Protein AF-A0A832WYH4-F1 (afdb_monomer_lite)

Foldseek 3Di:
DDPLVVLVVQLVVLVVQLVVLVVVCVVQNQQRDDPRDGSVVSNVVSVVSNVVSVVVCCVVVNDPDDDPVVVVVVVVVVVVVVVVVVVVVVVVVVVVVVPPPPDDPDD

Sequence (107 aa):
MTTIEHLLVCLMEECAEVTKDASKALRFGLDNKYQGTFPAERLAEELDDLIGVREMLTDRGVIRGPSLEAIAAKKQKVIKYMAHDHAQIEDLDDERTNRNDDEPRRF

Structure (mmCIF, N/CA/C/O backbone):
data_AF-A0A832WYH4-F1
#
_entry.id   AF-A0A832WYH4-F1
#
loop_
_atom_site.group_PDB
_atom_site.id
_atom_site.type_symbol
_atom_site.label_atom_id
_atom_site.label_alt_id
_atom_site.label_comp_id
_atom_site.label_asym_id
_atom_site.label_entity_id
_atom_site.label_seq_id
_atom_site.pdbx_PDB_ins_code
_atom_site.Cartn_x
_atom_site.Cartn_y
_atom_site.Cartn_z
_atom_site.occupancy
_atom_site.B_iso_or_equiv
_atom_site.auth_seq_id
_atom_site.auth_comp_id
_atom_site.auth_asym_id
_atom_site.auth_atom_id
_atom_site.pdbx_PDB_model_num
ATOM 1 N N . MET A 1 1 ? -7.534 17.124 17.289 1.00 81.69 1 MET A N 1
ATOM 2 C CA . MET A 1 1 ? -7.237 15.949 16.458 1.00 81.69 1 MET A CA 1
ATOM 3 C C . MET A 1 1 ? -7.247 14.723 17.352 1.00 81.69 1 MET A C 1
ATOM 5 O O . MET A 1 1 ? -6.489 14.685 18.316 1.00 81.69 1 MET A O 1
ATOM 9 N N . THR A 1 2 ? -8.157 13.787 17.111 1.00 97.44 2 THR A N 1
ATOM 10 C CA . THR A 1 2 ? -8.195 12.489 17.797 1.00 97.44 2 THR A CA 1
ATOM 11 C C . THR A 1 2 ? -7.091 11.574 17.263 1.00 97.44 2 THR A C 1
ATOM 13 O O . THR A 1 2 ? -6.530 11.819 16.196 1.00 97.44 2 THR A O 1
ATOM 16 N N . THR A 1 3 ? -6.790 10.484 17.972 1.00 97.25 3 THR A N 1
ATOM 17 C CA . THR A 1 3 ? -5.835 9.476 17.484 1.00 97.25 3 THR A CA 1
ATOM 18 C C . THR A 1 3 ? -6.271 8.869 16.149 1.00 97.25 3 THR A C 1
ATOM 20 O O . THR A 1 3 ? -5.426 8.629 15.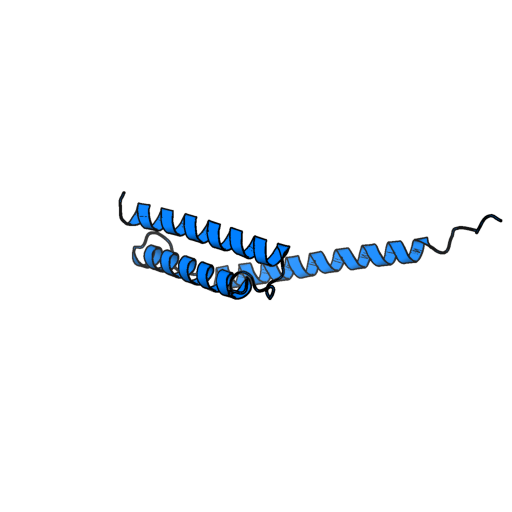298 1.00 97.25 3 THR A O 1
ATOM 23 N N . ILE A 1 4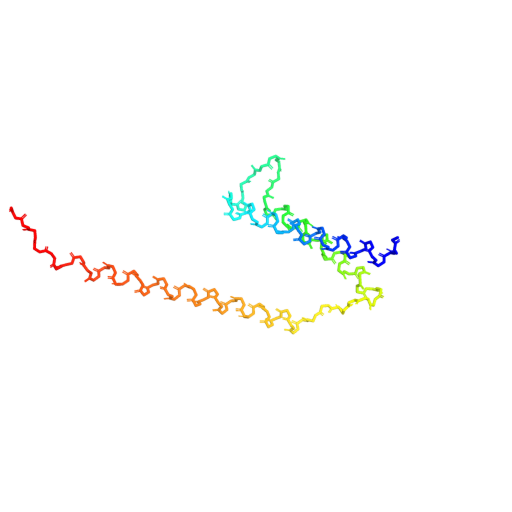 ? -7.574 8.645 15.940 1.00 98.25 4 ILE A N 1
ATOM 24 C CA . ILE A 1 4 ? -8.083 8.090 14.676 1.00 98.25 4 ILE A CA 1
ATOM 25 C C . ILE A 1 4 ? -7.894 9.097 13.540 1.00 98.25 4 ILE A C 1
ATOM 27 O O . ILE A 1 4 ? -7.399 8.722 12.486 1.00 98.25 4 ILE A O 1
ATOM 31 N N . GLU A 1 5 ? -8.231 10.371 13.762 1.00 98.44 5 GLU A N 1
ATOM 32 C CA . GLU A 1 5 ? -8.005 11.430 12.767 1.00 98.44 5 GLU A CA 1
ATOM 33 C C . GLU A 1 5 ? -6.526 11.531 12.388 1.00 98.44 5 GLU A C 1
ATOM 35 O O . GLU A 1 5 ? -6.208 11.623 11.209 1.00 98.44 5 GLU A O 1
ATOM 40 N N . HIS A 1 6 ? -5.624 11.447 13.369 1.00 98.50 6 HIS A N 1
ATOM 41 C CA . HIS A 1 6 ? -4.187 11.458 13.113 1.00 98.50 6 HIS A CA 1
ATOM 42 C C . HIS A 1 6 ? -3.736 10.262 12.263 1.00 98.50 6 HIS A C 1
ATOM 44 O O . HIS A 1 6 ? -3.040 10.455 11.275 1.00 98.50 6 HIS A O 1
ATOM 50 N N . LEU A 1 7 ? -4.187 9.043 12.584 1.00 98.56 7 LEU A N 1
ATOM 51 C CA . LEU A 1 7 ? -3.850 7.848 11.801 1.00 98.56 7 LEU A CA 1
ATOM 52 C C . LEU A 1 7 ? -4.414 7.893 10.377 1.00 98.56 7 LEU A C 1
ATOM 54 O O . LEU A 1 7 ? -3.797 7.362 9.462 1.00 98.56 7 LEU A O 1
ATOM 58 N N . LEU A 1 8 ? -5.574 8.521 10.174 1.00 98.50 8 LEU A N 1
ATOM 59 C CA . LEU A 1 8 ? -6.122 8.731 8.834 1.00 98.50 8 LEU A CA 1
ATOM 60 C C . LEU A 1 8 ? -5.293 9.739 8.029 1.00 98.50 8 LEU A C 1
ATOM 62 O O . LEU A 1 8 ? -5.140 9.549 6.826 1.00 98.50 8 LEU A O 1
ATOM 66 N N . VAL A 1 9 ? -4.741 10.771 8.676 1.00 98.69 9 VAL A N 1
ATOM 67 C CA . VAL A 1 9 ? -3.790 11.693 8.034 1.00 98.69 9 VAL A CA 1
ATOM 68 C C . VAL A 1 9 ? -2.520 10.947 7.633 1.00 98.69 9 VAL A C 1
ATOM 70 O O . VAL A 1 9 ? -2.172 10.994 6.458 1.00 98.69 9 VAL A O 1
ATOM 73 N N . CYS A 1 10 ? -1.912 10.177 8.541 1.00 98.62 10 CYS A N 1
ATOM 74 C CA . CYS A 1 10 ? -0.733 9.371 8.208 1.00 98.62 10 CYS A CA 1
ATOM 75 C C . CYS A 1 10 ? -1.030 8.407 7.052 1.00 98.62 10 CYS A C 1
ATOM 77 O O . CYS A 1 10 ? -0.290 8.355 6.083 1.00 98.62 10 CYS A O 1
ATOM 79 N N . LEU A 1 11 ? -2.180 7.720 7.071 1.00 98.62 11 LEU A N 1
ATOM 80 C CA . LEU A 1 11 ? -2.581 6.824 5.981 1.00 98.62 11 LEU A CA 1
ATOM 81 C C . LEU A 1 11 ? -2.608 7.543 4.620 1.00 98.62 11 LEU A C 1
ATOM 83 O O . LEU A 1 11 ? -2.217 6.964 3.606 1.00 98.62 11 LEU A O 1
ATOM 87 N N . MET A 1 12 ? -3.102 8.785 4.586 1.00 98.69 12 MET A N 1
ATOM 88 C CA . MET A 1 12 ? -3.112 9.604 3.372 1.00 98.69 12 MET A CA 1
ATOM 89 C C . MET A 1 12 ? -1.702 10.005 2.933 1.00 98.69 12 MET A C 1
ATOM 91 O O . MET A 1 12 ? -1.432 9.983 1.731 1.00 98.69 12 MET A O 1
ATOM 95 N N . GLU A 1 13 ? -0.839 10.369 3.882 1.00 98.69 13 GLU A N 1
ATOM 96 C CA . GLU A 1 13 ? 0.564 10.712 3.637 1.00 98.69 13 GLU A CA 1
ATOM 97 C C . GL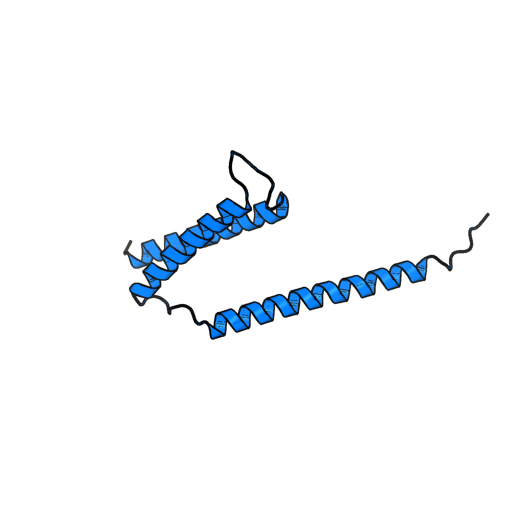U A 1 13 ? 1.293 9.521 2.999 1.00 98.69 13 GLU A C 1
ATOM 99 O O . GLU A 1 13 ? 1.753 9.658 1.864 1.00 98.69 13 GLU A O 1
ATOM 104 N N . GLU A 1 14 ? 1.228 8.327 3.601 1.00 98.62 14 GLU A N 1
ATOM 105 C CA . GLU A 1 14 ? 1.899 7.130 3.063 1.00 98.62 14 GLU A CA 1
ATOM 106 C C . GLU A 1 14 ? 1.379 6.740 1.668 1.00 98.62 14 GLU A C 1
ATOM 108 O O . GLU A 1 14 ? 2.132 6.360 0.769 1.00 98.62 14 GLU A O 1
ATOM 113 N N . CYS A 1 15 ? 0.073 6.898 1.409 1.00 98.69 15 CYS A N 1
ATOM 114 C CA . CYS A 1 15 ? -0.481 6.677 0.068 1.00 98.69 15 CYS A CA 1
ATOM 115 C C . CYS A 1 15 ? 0.105 7.646 -0.976 1.00 98.69 15 CYS A C 1
ATOM 117 O O . CYS A 1 15 ? 0.323 7.270 -2.139 1.00 98.69 15 CYS A O 1
ATOM 119 N N . ALA A 1 16 ? 0.331 8.904 -0.589 1.00 98.62 16 ALA A N 1
ATOM 120 C CA . ALA A 1 16 ? 0.947 9.899 -1.455 1.00 98.62 16 ALA A CA 1
ATOM 121 C C . ALA A 1 16 ? 2.434 9.588 -1.685 1.00 98.62 16 ALA A C 1
ATOM 123 O O . ALA A 1 16 ? 2.919 9.750 -2.809 1.00 98.62 16 ALA A O 1
ATOM 124 N N . GLU A 1 17 ? 3.137 9.080 -0.673 1.00 98.31 17 GLU A N 1
ATOM 125 C CA . GLU A 1 17 ? 4.551 8.720 -0.770 1.00 98.31 17 GLU A CA 1
ATOM 126 C C . GLU A 1 17 ? 4.780 7.494 -1.669 1.00 98.31 17 GLU A C 1
ATOM 128 O O . GLU A 1 17 ? 5.597 7.555 -2.596 1.00 98.31 17 GLU A O 1
ATOM 133 N N . VAL A 1 18 ? 3.956 6.447 -1.526 1.00 98.50 18 VAL A N 1
ATOM 134 C CA . VAL A 1 18 ? 3.925 5.292 -2.446 1.00 98.50 18 VAL A CA 1
ATOM 135 C C . VAL A 1 18 ? 3.685 5.750 -3.887 1.00 98.50 18 VAL A C 1
ATOM 137 O O . VAL A 1 18 ? 4.360 5.304 -4.818 1.00 98.50 18 VAL A O 1
ATOM 140 N N . THR A 1 19 ? 2.751 6.685 -4.096 1.00 98.50 19 THR A N 1
ATOM 141 C CA . THR A 1 19 ? 2.460 7.235 -5.432 1.00 98.50 19 THR A CA 1
ATOM 142 C C . THR A 1 19 ? 3.661 7.993 -6.006 1.00 98.50 19 THR A C 1
ATOM 144 O O . THR A 1 19 ? 4.028 7.801 -7.172 1.00 98.50 19 THR A O 1
ATOM 147 N N . LYS A 1 20 ? 4.289 8.848 -5.189 1.00 96.69 20 LYS A N 1
ATOM 148 C CA . LYS A 1 20 ? 5.492 9.629 -5.518 1.00 96.69 20 LYS A CA 1
ATOM 149 C C . LYS A 1 20 ? 6.622 8.707 -5.974 1.00 96.69 20 LYS A C 1
ATOM 151 O O . LYS A 1 20 ? 7.208 8.943 -7.034 1.00 96.69 20 LYS A O 1
ATOM 156 N N . ASP A 1 21 ? 6.904 7.645 -5.229 1.00 96.50 21 ASP A N 1
ATOM 157 C CA . ASP A 1 21 ? 8.062 6.797 -5.502 1.00 96.50 21 ASP A CA 1
ATOM 158 C C . ASP A 1 21 ? 7.818 5.741 -6.584 1.00 96.50 21 ASP A C 1
ATOM 160 O O . ASP A 1 21 ? 8.704 5.530 -7.417 1.00 96.50 21 ASP A O 1
ATOM 164 N N . ALA A 1 22 ? 6.593 5.221 -6.722 1.00 97.25 22 ALA A N 1
ATOM 165 C CA . ALA A 1 22 ? 6.202 4.458 -7.909 1.00 97.25 22 ALA A CA 1
ATOM 166 C C . ALA A 1 22 ? 6.347 5.298 -9.194 1.00 97.25 22 ALA A C 1
ATOM 168 O O . ALA A 1 22 ? 6.866 4.822 -10.206 1.00 97.25 22 ALA A O 1
ATOM 169 N N . SER A 1 23 ? 5.970 6.582 -9.150 1.00 96.56 23 SER A N 1
ATOM 170 C CA . SER A 1 23 ? 6.132 7.495 -10.291 1.00 96.56 23 SER A CA 1
ATOM 171 C C . SER A 1 23 ? 7.606 7.731 -10.641 1.00 96.56 23 SER A C 1
ATOM 173 O O . SER A 1 23 ? 7.966 7.778 -11.820 1.00 96.56 23 SER A O 1
ATOM 175 N N . LYS A 1 24 ? 8.488 7.836 -9.639 1.00 92.62 24 LYS A N 1
ATOM 176 C CA . LYS A 1 24 ? 9.939 7.927 -9.871 1.00 92.62 24 LYS A CA 1
ATOM 177 C C . LYS A 1 24 ? 10.503 6.638 -10.458 1.00 92.62 24 LYS A C 1
ATOM 179 O O . LYS A 1 24 ? 11.297 6.721 -11.390 1.00 92.62 24 LYS A O 1
ATOM 184 N N . ALA A 1 25 ? 10.088 5.476 -9.957 1.00 94.81 25 ALA A N 1
ATOM 185 C CA . ALA A 1 25 ? 10.498 4.186 -10.501 1.00 94.81 25 ALA A CA 1
ATOM 186 C C . ALA A 1 25 ? 10.115 4.051 -11.984 1.00 94.81 25 ALA A C 1
ATOM 188 O O . ALA A 1 25 ? 10.945 3.645 -12.794 1.00 94.81 25 ALA A O 1
ATOM 189 N N . LEU A 1 26 ? 8.907 4.483 -12.364 1.00 95.94 26 LEU A N 1
ATOM 190 C CA . LEU A 1 26 ? 8.476 4.532 -13.766 1.00 95.94 26 LEU A CA 1
ATOM 191 C C . LEU A 1 26 ? 9.314 5.504 -14.605 1.00 95.94 26 LEU A C 1
ATOM 193 O O . LEU A 1 26 ? 9.651 5.211 -15.749 1.00 95.94 26 LEU A O 1
ATOM 197 N N . ARG A 1 27 ? 9.641 6.679 -14.056 1.00 94.69 27 ARG A N 1
ATOM 198 C CA . ARG A 1 27 ? 10.341 7.731 -14.803 1.00 94.69 27 ARG A CA 1
ATOM 199 C C . ARG A 1 27 ? 11.833 7.462 -14.976 1.00 94.69 27 ARG A C 1
ATOM 201 O O . ARG A 1 27 ? 12.392 7.838 -16.004 1.00 94.69 27 ARG A O 1
ATOM 208 N N . PHE A 1 28 ? 12.471 6.883 -13.966 1.00 93.38 28 PHE A N 1
ATOM 209 C CA . PHE A 1 28 ? 13.928 6.790 -13.878 1.00 93.38 28 PHE A CA 1
ATOM 210 C C . PHE A 1 28 ? 14.454 5.354 -13.874 1.00 93.38 28 PHE A C 1
ATOM 212 O O . PHE A 1 28 ? 15.661 5.179 -14.026 1.00 93.38 28 PHE A O 1
ATOM 219 N N . GLY A 1 29 ? 13.580 4.353 -13.744 1.00 93.19 29 GLY A N 1
ATOM 220 C CA . GLY A 1 29 ? 13.940 2.950 -13.553 1.00 93.19 29 GLY A CA 1
ATOM 221 C C . GLY A 1 29 ? 14.061 2.579 -12.073 1.00 93.19 29 GLY A C 1
ATOM 222 O O . GLY A 1 29 ? 14.433 3.405 -11.240 1.00 93.19 29 GLY A O 1
ATOM 223 N N . LEU A 1 30 ? 13.753 1.322 -11.745 1.00 92.25 30 LEU A N 1
ATOM 224 C CA . LEU A 1 30 ? 13.767 0.794 -10.372 1.00 92.25 30 LEU A CA 1
ATOM 225 C C . LEU A 1 30 ? 15.169 0.768 -9.743 1.00 92.25 30 LEU A C 1
ATOM 227 O O . LEU A 1 30 ? 15.303 1.010 -8.545 1.00 92.25 30 LEU A O 1
ATOM 231 N N . ASP A 1 31 ? 16.196 0.551 -10.565 1.00 91.75 31 ASP A N 1
ATOM 232 C CA . ASP A 1 31 ? 17.588 0.364 -10.133 1.00 91.75 31 ASP A CA 1
ATOM 233 C C . ASP A 1 31 ? 18.445 1.630 -10.298 1.00 91.75 31 ASP A C 1
ATOM 235 O O . ASP A 1 31 ? 19.669 1.608 -10.147 1.00 91.75 31 ASP A O 1
ATOM 239 N N . ASN A 1 32 ? 17.824 2.768 -10.617 1.00 87.94 32 ASN A N 1
ATOM 240 C CA . ASN A 1 32 ? 18.550 4.013 -10.827 1.00 87.94 32 ASN A CA 1
ATOM 241 C C . ASN A 1 32 ? 18.791 4.743 -9.500 1.00 87.94 32 ASN A C 1
ATOM 243 O O . ASN A 1 32 ? 17.940 5.488 -9.007 1.00 87.94 32 ASN A O 1
ATOM 247 N N . LYS A 1 33 ? 19.965 4.498 -8.912 1.00 87.94 33 LYS A N 1
ATOM 248 C CA . LYS A 1 33 ? 20.364 5.039 -7.611 1.00 87.94 33 LYS A CA 1
ATOM 249 C C . LYS A 1 33 ? 20.418 6.568 -7.627 1.00 87.94 33 LYS A C 1
ATOM 251 O O . LYS A 1 33 ? 21.206 7.167 -8.355 1.00 87.94 33 LYS A O 1
ATOM 256 N N . TYR A 1 34 ? 19.653 7.200 -6.740 1.00 82.81 34 TYR A N 1
ATOM 257 C CA . TYR A 1 34 ? 19.655 8.650 -6.547 1.00 82.81 34 TYR A CA 1
ATOM 258 C C . TYR A 1 34 ? 19.832 8.970 -5.064 1.00 82.81 34 TYR A C 1
ATOM 260 O O . TYR A 1 34 ? 19.138 8.408 -4.224 1.00 82.81 34 TYR A O 1
ATOM 268 N N . GLN A 1 35 ? 20.786 9.850 -4.739 1.00 84.44 35 GLN A N 1
AT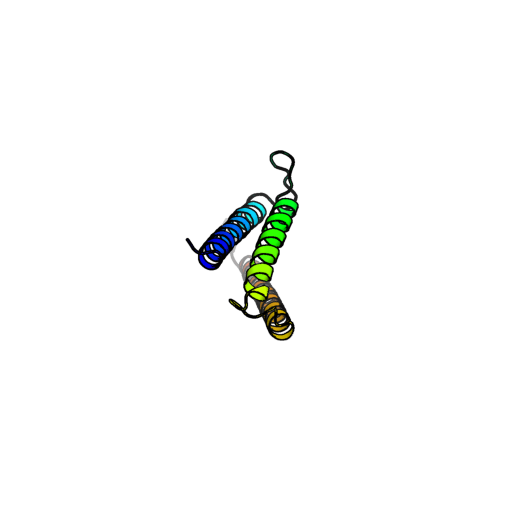OM 269 C CA . GLN A 1 35 ? 21.112 10.245 -3.357 1.00 84.44 35 GLN A CA 1
ATOM 270 C C . GLN A 1 35 ? 21.363 9.068 -2.395 1.00 84.44 35 GLN A C 1
ATOM 272 O O . GLN A 1 35 ? 21.102 9.155 -1.202 1.00 84.44 35 GLN A O 1
ATOM 277 N N . GLY A 1 36 ? 21.909 7.964 -2.906 1.00 87.06 36 GLY A N 1
ATOM 278 C CA . GLY A 1 36 ? 22.274 6.822 -2.071 1.00 87.06 36 GLY A CA 1
ATOM 279 C C . GLY A 1 36 ? 21.207 5.736 -1.945 1.00 87.06 36 GLY A C 1
ATOM 280 O O . GLY A 1 36 ? 21.561 4.669 -1.457 1.00 87.06 36 GLY A O 1
ATOM 281 N N . THR A 1 37 ? 19.988 5.943 -2.452 1.00 88.88 37 THR A N 1
ATOM 282 C CA . THR A 1 37 ? 18.888 4.965 -2.366 1.00 88.88 37 THR A CA 1
ATOM 283 C C . THR A 1 37 ? 18.336 4.598 -3.738 1.00 88.88 37 THR A C 1
ATOM 285 O O . THR A 1 37 ? 18.307 5.418 -4.669 1.00 88.88 37 THR A O 1
ATOM 288 N N . PHE A 1 38 ? 17.906 3.347 -3.879 1.00 90.94 38 PHE A N 1
ATOM 289 C CA . PHE A 1 38 ? 17.228 2.883 -5.083 1.00 90.94 38 PHE A CA 1
ATOM 290 C C . PHE A 1 38 ? 15.721 3.185 -4.999 1.00 90.94 38 PHE A C 1
ATOM 292 O O . PHE A 1 38 ? 15.129 3.048 -3.929 1.00 90.94 38 PHE A O 1
ATOM 299 N N . PRO A 1 39 ? 15.062 3.593 -6.101 1.00 91.69 39 PRO A N 1
ATOM 300 C CA . PRO A 1 39 ? 13.609 3.758 -6.129 1.00 91.69 39 PRO A CA 1
ATOM 301 C C . PRO A 1 39 ? 12.834 2.524 -5.653 1.00 91.69 39 PRO A C 1
ATOM 303 O O . PRO A 1 39 ? 11.805 2.685 -5.009 1.00 91.69 39 PRO A O 1
ATOM 306 N N . ALA A 1 40 ? 13.334 1.316 -5.933 1.00 93.50 40 ALA A N 1
ATOM 307 C CA . ALA A 1 40 ? 12.736 0.079 -5.437 1.00 93.50 40 ALA A CA 1
ATOM 308 C C . ALA A 1 40 ? 12.801 -0.057 -3.904 1.00 93.50 40 ALA A C 1
ATOM 310 O O . ALA A 1 40 ? 11.823 -0.482 -3.300 1.00 93.50 40 ALA A O 1
ATOM 311 N N . GLU A 1 41 ? 13.927 0.319 -3.287 1.00 95.31 41 GLU A N 1
ATOM 312 C CA . GLU A 1 41 ? 14.098 0.279 -1.826 1.00 95.31 41 GLU A CA 1
ATOM 313 C C . GLU A 1 41 ? 13.159 1.267 -1.147 1.00 95.31 41 GLU A C 1
ATOM 315 O O . GLU A 1 41 ? 12.395 0.874 -0.275 1.00 95.31 41 GLU A O 1
ATOM 320 N N . ARG A 1 42 ? 13.141 2.522 -1.614 1.00 95.19 42 ARG A N 1
ATOM 321 C CA . ARG A 1 42 ? 12.242 3.528 -1.043 1.00 95.19 42 ARG A CA 1
ATOM 322 C C . ARG A 1 42 ? 10.782 3.123 -1.202 1.00 95.19 42 ARG A C 1
ATOM 324 O O . ARG A 1 42 ? 10.029 3.189 -0.250 1.00 95.19 42 ARG A O 1
ATOM 331 N N . LEU A 1 43 ? 10.379 2.621 -2.372 1.00 96.50 43 LEU A N 1
ATOM 332 C CA . LEU A 1 43 ? 9.010 2.136 -2.559 1.00 96.50 43 LEU A CA 1
ATOM 333 C C . LEU A 1 43 ? 8.645 1.009 -1.576 1.00 96.50 43 LEU A C 1
ATOM 335 O O . LEU A 1 43 ? 7.489 0.928 -1.174 1.00 96.50 43 LEU A O 1
ATOM 339 N N . ALA A 1 44 ? 9.594 0.143 -1.210 1.00 96.69 44 ALA A N 1
ATOM 340 C CA . ALA A 1 44 ? 9.365 -0.883 -0.198 1.00 96.69 44 ALA A CA 1
ATOM 341 C C . ALA A 1 44 ? 9.181 -0.271 1.202 1.00 96.69 44 ALA A C 1
ATOM 343 O O . ALA A 1 44 ? 8.233 -0.648 1.882 1.00 96.69 44 ALA A O 1
ATOM 344 N N . GLU A 1 45 ? 10.010 0.705 1.582 1.00 97.38 45 GLU A N 1
ATOM 345 C CA . GLU A 1 45 ? 9.892 1.438 2.856 1.00 97.38 45 GLU A CA 1
ATOM 346 C C . GLU A 1 45 ? 8.512 2.113 2.989 1.00 97.38 45 GLU A C 1
ATOM 348 O O . GLU A 1 45 ? 7.787 1.842 3.942 1.00 97.38 45 GLU A O 1
ATOM 353 N N . GLU A 1 46 ? 8.079 2.871 1.974 1.00 98.31 46 GLU A N 1
ATOM 354 C CA . GLU A 1 46 ? 6.773 3.561 1.987 1.00 98.31 46 GLU A CA 1
ATOM 355 C C . GLU A 1 46 ? 5.585 2.564 2.036 1.00 98.31 46 GLU A C 1
ATOM 357 O O . GLU A 1 46 ? 4.504 2.854 2.556 1.00 98.31 46 GLU A O 1
ATOM 362 N N . LEU A 1 47 ? 5.749 1.359 1.470 1.00 98.44 47 LEU A N 1
ATOM 363 C CA . LEU A 1 47 ? 4.738 0.297 1.553 1.00 98.44 47 LEU A CA 1
ATOM 364 C C . LEU A 1 47 ? 4.676 -0.328 2.951 1.00 98.44 47 LEU A C 1
ATOM 366 O O . LEU A 1 47 ? 3.575 -0.662 3.401 1.00 98.44 47 LEU A O 1
ATOM 370 N N . ASP A 1 48 ? 5.818 -0.493 3.617 1.00 98.56 48 ASP A N 1
ATOM 371 C CA . ASP A 1 48 ? 5.885 -0.993 4.990 1.00 98.56 48 ASP A CA 1
ATOM 372 C C . ASP A 1 48 ? 5.231 0.006 5.959 1.00 98.56 48 ASP A C 1
ATOM 374 O O . ASP A 1 48 ? 4.398 -0.402 6.777 1.00 98.56 48 ASP A O 1
ATOM 378 N N . ASP A 1 49 ? 5.489 1.309 5.798 1.00 98.62 49 ASP A N 1
ATOM 379 C CA . ASP A 1 49 ? 4.850 2.373 6.586 1.00 98.62 49 ASP A CA 1
ATOM 380 C C . ASP A 1 49 ? 3.326 2.401 6.367 1.00 98.62 49 ASP A C 1
ATOM 382 O O . ASP A 1 49 ? 2.539 2.372 7.325 1.00 98.62 49 ASP A O 1
ATOM 386 N N . LEU A 1 50 ? 2.876 2.309 5.108 1.00 98.56 50 LEU A N 1
ATOM 387 C CA . LEU A 1 50 ? 1.453 2.189 4.773 1.00 98.56 50 LEU A CA 1
ATOM 388 C C . LEU A 1 50 ? 0.796 0.966 5.439 1.00 98.56 50 LEU A C 1
ATOM 390 O O . LEU A 1 50 ? -0.335 1.051 5.939 1.00 98.56 50 LEU A O 1
ATOM 394 N N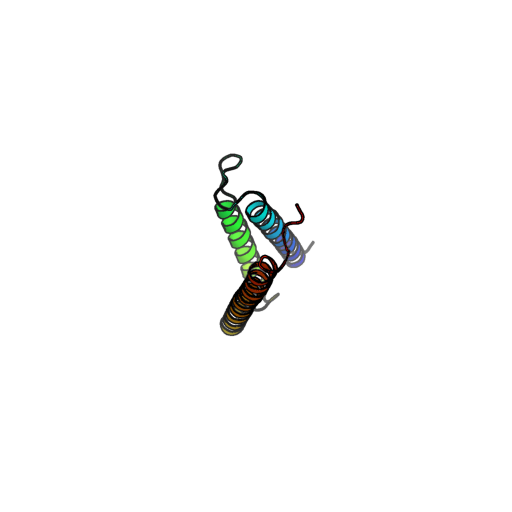 . ILE A 1 51 ? 1.471 -0.189 5.432 1.00 98.38 51 ILE A N 1
ATOM 395 C CA . ILE A 1 51 ? 0.982 -1.414 6.077 1.00 98.38 51 ILE A CA 1
ATOM 396 C C . ILE A 1 51 ? 0.917 -1.226 7.595 1.00 98.38 51 ILE A C 1
ATOM 398 O O . ILE A 1 51 ? -0.104 -1.583 8.188 1.00 98.38 51 ILE A O 1
ATOM 402 N N . GLY A 1 52 ? 1.929 -0.612 8.210 1.00 98.38 52 GLY A N 1
ATOM 403 C CA . GLY A 1 52 ? 1.955 -0.319 9.642 1.00 98.38 52 GLY A CA 1
ATOM 404 C C . GLY A 1 52 ? 0.770 0.544 10.083 1.00 98.38 52 GLY A C 1
ATOM 405 O O . GLY A 1 52 ? 0.022 0.169 10.991 1.00 98.38 52 GLY A O 1
ATOM 406 N N . VAL A 1 53 ? 0.506 1.657 9.387 1.00 98.44 53 VAL A N 1
ATOM 407 C CA . VAL A 1 53 ? -0.644 2.530 9.701 1.00 98.44 53 VAL A CA 1
ATOM 408 C C . VAL A 1 53 ? -1.974 1.794 9.493 1.00 98.44 53 VAL A C 1
ATOM 410 O O . VAL A 1 53 ? -2.906 1.911 10.300 1.00 98.44 53 VAL A O 1
ATOM 413 N N . ARG A 1 54 ? -2.072 0.977 8.439 1.00 98.31 54 ARG A N 1
ATOM 414 C CA . ARG A 1 54 ? -3.243 0.132 8.172 1.00 98.31 54 ARG A CA 1
ATOM 415 C C . ARG A 1 54 ? -3.494 -0.876 9.301 1.00 98.31 54 ARG A C 1
ATOM 417 O O . ARG A 1 54 ? -4.654 -1.101 9.663 1.00 98.31 54 ARG A O 1
ATOM 424 N N . GLU A 1 55 ? -2.453 -1.498 9.845 1.00 98.44 55 GLU A N 1
ATOM 425 C CA . GLU A 1 55 ? -2.562 -2.405 10.993 1.00 98.44 55 GLU A CA 1
ATOM 426 C C . GLU A 1 55 ? -3.037 -1.656 12.239 1.00 98.44 55 GLU A C 1
ATOM 428 O O . GLU A 1 55 ? -4.035 -2.056 12.837 1.00 98.44 55 GLU A O 1
ATOM 433 N N . MET A 1 56 ? -2.465 -0.485 12.539 1.00 98.38 56 MET A N 1
ATOM 434 C CA . MET A 1 56 ? -2.900 0.343 13.671 1.00 98.38 56 MET A CA 1
ATOM 435 C C . MET A 1 56 ? -4.387 0.729 13.609 1.00 98.38 56 MET A C 1
ATOM 437 O O . MET A 1 56 ? -5.047 0.804 14.654 1.00 98.38 56 MET A O 1
ATOM 441 N N . LEU A 1 57 ? -4.914 0.992 12.408 1.00 98.50 57 LEU A N 1
ATOM 442 C CA . LEU A 1 57 ? -6.337 1.263 12.167 1.00 98.50 57 LEU A CA 1
ATOM 443 C C . LEU A 1 57 ? -7.202 -0.001 12.296 1.00 98.50 57 LEU A C 1
ATOM 445 O O . LEU A 1 57 ? -8.333 0.075 12.784 1.00 98.50 57 LEU A O 1
ATOM 449 N N . THR A 1 58 ? -6.676 -1.154 11.880 1.00 98.19 58 THR A N 1
ATOM 450 C CA . THR A 1 58 ? -7.347 -2.456 12.006 1.00 98.19 58 THR A CA 1
ATOM 451 C C . THR A 1 58 ? -7.482 -2.861 13.473 1.00 98.19 58 THR A C 1
ATOM 453 O O . THR A 1 58 ? -8.581 -3.196 13.911 1.00 98.19 58 THR A O 1
ATOM 456 N N . ASP A 1 59 ? -6.407 -2.743 14.253 1.00 98.06 59 ASP A N 1
ATOM 457 C CA . ASP A 1 59 ? -6.371 -3.082 15.683 1.00 98.06 59 ASP A CA 1
ATOM 458 C C . ASP A 1 59 ? -7.351 -2.245 16.512 1.00 98.06 59 ASP A C 1
ATOM 460 O O . ASP A 1 59 ? -7.860 -2.681 17.544 1.00 98.06 59 ASP A O 1
ATOM 464 N N . ARG A 1 60 ? -7.653 -1.032 16.041 1.00 97.69 60 ARG A N 1
ATOM 465 C CA . ARG A 1 60 ? -8.631 -0.116 16.647 1.00 97.69 60 ARG A CA 1
ATOM 466 C C . ARG A 1 60 ? -10.063 -0.341 16.158 1.00 97.69 60 ARG A C 1
ATOM 468 O O . ARG A 1 60 ? -10.960 0.382 16.582 1.00 97.69 60 ARG A O 1
ATOM 475 N N . GLY A 1 61 ? -10.287 -1.297 15.257 1.00 97.62 61 GLY A N 1
ATOM 476 C CA . GLY A 1 61 ? -11.600 -1.592 14.684 1.00 97.62 61 GLY A CA 1
ATOM 477 C C . GLY A 1 61 ? -12.131 -0.516 13.733 1.00 97.62 61 GLY A C 1
ATOM 478 O O . GLY A 1 61 ? -13.328 -0.495 13.458 1.00 97.62 61 GLY A O 1
ATOM 479 N N . VAL A 1 62 ? -11.272 0.380 13.230 1.00 98.19 62 VAL A N 1
ATOM 480 C CA . VAL A 1 62 ? -11.675 1.452 12.299 1.00 98.19 62 VAL A CA 1
ATOM 481 C C . VAL A 1 62 ? -11.909 0.889 10.898 1.00 98.19 62 VAL A C 1
ATOM 483 O O . VAL A 1 62 ? -12.863 1.265 10.220 1.00 98.19 62 VAL A O 1
ATOM 486 N N . ILE A 1 63 ? -11.048 -0.035 10.468 1.00 97.19 63 ILE A N 1
ATOM 487 C CA . ILE A 1 63 ? -11.158 -0.734 9.185 1.00 97.19 63 ILE A CA 1
ATOM 488 C C . ILE A 1 63 ? -11.017 -2.239 9.384 1.00 97.19 63 ILE A C 1
ATOM 490 O O . ILE A 1 63 ? -10.450 -2.711 10.366 1.00 97.19 63 ILE A O 1
ATOM 494 N N . ARG A 1 64 ? -11.518 -3.013 8.419 1.00 96.56 64 ARG A N 1
ATOM 495 C CA . ARG A 1 64 ? -11.344 -4.467 8.431 1.00 96.56 64 ARG A CA 1
ATOM 496 C C . ARG A 1 64 ? -9.906 -4.871 8.092 1.00 96.56 64 ARG A C 1
ATOM 498 O O . ARG A 1 64 ? -9.250 -4.262 7.241 1.00 96.56 64 ARG A O 1
ATOM 505 N N . GLY A 1 65 ? -9.483 -5.985 8.682 1.00 94.50 65 GLY A N 1
ATOM 506 C CA . GLY A 1 65 ? -8.246 -6.674 8.335 1.00 94.50 65 GLY A CA 1
ATOM 507 C C . GLY A 1 65 ? -8.210 -7.170 6.879 1.00 94.50 65 GLY A C 1
ATOM 508 O O . GLY A 1 65 ? -9.203 -7.085 6.145 1.00 94.50 65 GLY A O 1
ATOM 509 N N . PRO A 1 66 ? -7.042 -7.653 6.424 1.00 94.12 66 PRO A N 1
ATOM 510 C CA . PRO A 1 66 ? -6.855 -8.023 5.031 1.00 94.12 66 PRO A CA 1
ATOM 511 C C . PRO A 1 66 ? -7.677 -9.275 4.717 1.00 94.12 66 PRO A C 1
ATOM 513 O O . PRO A 1 66 ? -7.709 -10.230 5.487 1.00 94.12 66 PRO A O 1
ATOM 516 N N . SER A 1 67 ? -8.342 -9.280 3.563 1.00 96.38 67 SER A N 1
ATOM 517 C CA . SER A 1 67 ? -9.049 -10.459 3.059 1.00 96.38 67 SER A CA 1
ATOM 518 C C . SER A 1 67 ? -8.183 -11.131 2.005 1.00 96.38 67 SER A C 1
ATOM 520 O O . SER A 1 67 ? -7.970 -10.571 0.930 1.00 96.38 67 SER A O 1
ATOM 522 N N . LEU A 1 68 ? -7.688 -12.332 2.315 1.00 95.56 68 LEU A N 1
ATOM 523 C CA . LEU A 1 68 ? -6.854 -13.112 1.397 1.00 95.56 68 LEU A CA 1
ATOM 524 C C . LEU A 1 68 ? -7.577 -13.399 0.075 1.00 95.56 68 LEU A C 1
ATOM 526 O O . LEU A 1 68 ? -6.964 -13.312 -0.985 1.00 95.56 68 LEU A O 1
ATOM 530 N N . GLU A 1 69 ? -8.886 -13.649 0.131 1.00 97.75 69 GLU A N 1
ATOM 531 C CA . GLU A 1 69 ? -9.734 -13.822 -1.051 1.00 97.75 69 GLU A CA 1
ATOM 532 C C . GLU A 1 69 ? -9.777 -12.552 -1.910 1.00 97.75 69 GLU A C 1
ATOM 534 O O . GLU A 1 69 ? -9.492 -12.601 -3.107 1.00 97.75 69 GLU A O 1
ATOM 539 N N . ALA A 1 70 ? -10.056 -11.391 -1.305 1.00 96.38 70 ALA A N 1
ATOM 540 C CA . ALA A 1 70 ? -10.097 -10.125 -2.036 1.00 96.38 70 ALA A CA 1
ATOM 541 C C . ALA A 1 70 ? -8.730 -9.768 -2.649 1.00 96.38 70 ALA A C 1
ATOM 543 O O . ALA A 1 70 ? -8.659 -9.271 -3.775 1.00 96.38 70 ALA A O 1
ATOM 544 N N . ILE A 1 71 ? -7.639 -10.055 -1.932 1.00 96.88 71 ILE A N 1
ATOM 545 C CA . ILE A 1 71 ? -6.267 -9.871 -2.421 1.00 96.88 71 ILE A CA 1
ATOM 546 C C . ILE A 1 71 ? -5.997 -10.798 -3.612 1.00 96.88 71 ILE A C 1
ATOM 548 O O . ILE A 1 71 ? -5.492 -10.339 -4.638 1.00 96.88 71 ILE A O 1
ATOM 552 N N . ALA A 1 72 ? -6.358 -12.080 -3.516 1.00 96.94 72 ALA A N 1
ATOM 553 C CA . ALA A 1 72 ? -6.190 -13.044 -4.602 1.00 96.94 72 ALA A CA 1
ATOM 554 C C . ALA A 1 72 ? -6.982 -12.633 -5.853 1.00 96.94 72 ALA A C 1
ATOM 556 O O . ALA A 1 72 ? -6.421 -12.594 -6.950 1.00 96.94 72 ALA A O 1
ATOM 557 N N . ALA A 1 73 ? -8.244 -12.227 -5.686 1.00 97.50 73 ALA A N 1
ATOM 558 C CA . ALA A 1 73 ? -9.081 -11.735 -6.776 1.00 97.50 73 ALA A CA 1
ATOM 559 C C . ALA A 1 73 ? -8.483 -10.484 -7.443 1.00 97.50 73 ALA A C 1
ATOM 561 O O . ALA A 1 73 ? -8.464 -10.372 -8.672 1.00 97.50 73 ALA A O 1
ATOM 562 N N . LYS A 1 74 ? -7.932 -9.546 -6.656 1.00 96.62 74 LYS A N 1
ATOM 563 C CA . LYS A 1 74 ? -7.251 -8.362 -7.200 1.00 96.62 74 LYS A CA 1
ATOM 564 C C . LYS A 1 74 ? -6.002 -8.742 -7.999 1.00 96.62 74 LYS A C 1
ATOM 566 O O . LYS A 1 74 ? -5.829 -8.205 -9.091 1.00 96.62 74 LYS A O 1
ATOM 571 N N . LYS A 1 75 ? -5.173 -9.673 -7.507 1.00 96.06 75 LYS A N 1
ATOM 572 C CA . LYS A 1 75 ? 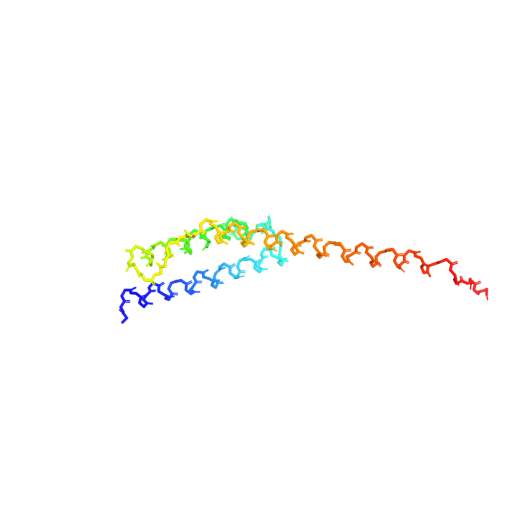-3.986 -10.176 -8.230 1.00 96.06 75 LYS A CA 1
ATOM 573 C C . LYS A 1 75 ? -4.370 -10.803 -9.571 1.00 96.06 75 LYS A C 1
ATOM 575 O O . LYS A 1 75 ? -3.816 -10.423 -10.597 1.00 96.06 75 LYS A O 1
ATOM 580 N N . GLN A 1 76 ? -5.369 -11.688 -9.578 1.00 96.25 76 GLN A N 1
ATOM 581 C CA . GLN A 1 76 ? -5.884 -12.305 -10.807 1.00 96.25 76 GLN A CA 1
ATOM 582 C C . GLN A 1 76 ? -6.390 -11.258 -11.804 1.00 96.25 76 GLN A C 1
ATOM 584 O O . GLN A 1 76 ? -6.084 -11.332 -12.992 1.00 96.25 76 GLN A O 1
ATOM 589 N N . LYS A 1 77 ? -7.125 -10.248 -11.320 1.00 95.12 77 LYS A N 1
ATOM 590 C CA . LYS A 1 77 ? -7.620 -9.151 -12.156 1.00 95.12 77 LYS A CA 1
ATOM 591 C C . LYS A 1 77 ? -6.475 -8.358 -12.797 1.00 95.12 77 LYS A C 1
ATOM 593 O O . LYS A 1 77 ? -6.566 -8.048 -13.976 1.00 95.12 77 LYS A O 1
ATOM 598 N N . VAL A 1 78 ? -5.408 -8.055 -12.053 1.00 93.56 78 VAL A N 1
ATOM 599 C CA . VAL A 1 78 ? -4.225 -7.353 -12.588 1.00 93.56 78 VAL A CA 1
ATOM 600 C C . VAL A 1 78 ? -3.517 -8.194 -13.655 1.00 93.56 78 VAL A C 1
ATOM 602 O O . VAL A 1 78 ? -3.312 -7.694 -14.755 1.00 93.56 78 VAL A O 1
ATOM 605 N N . ILE A 1 79 ? -3.236 -9.474 -13.379 1.00 93.75 79 ILE A N 1
ATOM 606 C CA . ILE A 1 79 ? -2.595 -10.394 -14.341 1.00 93.75 79 ILE A CA 1
ATOM 607 C C . ILE A 1 79 ? -3.403 -10.485 -15.639 1.00 93.75 79 ILE A C 1
ATOM 609 O O . ILE A 1 79 ? -2.839 -10.430 -16.728 1.00 93.75 79 ILE A O 1
ATOM 613 N N . LYS A 1 80 ? -4.734 -10.581 -15.527 1.00 92.19 80 LYS A N 1
ATOM 614 C CA . LYS A 1 80 ? -5.628 -10.620 -16.686 1.00 92.19 80 LYS A CA 1
ATOM 615 C C . LYS A 1 80 ? -5.463 -9.384 -17.577 1.00 92.19 80 LYS A C 1
ATOM 617 O O . LYS A 1 80 ? -5.378 -9.539 -18.788 1.00 92.19 80 LYS A O 1
ATOM 622 N N . TYR A 1 81 ? -5.425 -8.178 -17.008 1.00 89.81 81 TYR A N 1
ATOM 623 C CA . TYR A 1 81 ? -5.257 -6.958 -17.809 1.00 89.81 81 TYR A CA 1
ATOM 624 C C . TYR A 1 81 ? -3.859 -6.835 -18.406 1.00 89.81 81 TYR A C 1
ATOM 626 O O . TYR A 1 81 ? -3.757 -6.498 -19.576 1.00 89.81 81 TYR A O 1
ATOM 634 N N . MET A 1 82 ? -2.813 -7.217 -17.667 1.00 87.38 82 MET A N 1
ATOM 635 C CA . MET A 1 82 ? -1.456 -7.262 -18.222 1.00 87.38 82 MET A CA 1
ATOM 636 C C . MET A 1 82 ? -1.393 -8.159 -19.467 1.00 87.38 82 MET A C 1
ATOM 638 O O . MET A 1 82 ? -0.822 -7.768 -20.476 1.00 87.38 82 MET A O 1
ATOM 642 N N . ALA A 1 83 ? -2.029 -9.336 -19.434 1.00 82.81 83 ALA A N 1
ATOM 643 C CA . ALA A 1 83 ? -2.077 -10.237 -20.586 1.00 82.81 83 ALA A CA 1
ATOM 644 C C . ALA A 1 83 ? -2.876 -9.665 -21.774 1.00 82.81 83 ALA A C 1
ATOM 646 O O . ALA A 1 83 ? -2.493 -9.872 -22.923 1.00 82.81 83 ALA A O 1
ATOM 647 N N . HIS A 1 84 ? -3.973 -8.945 -21.516 1.00 73.12 84 HIS A N 1
ATOM 648 C CA . HIS A 1 84 ? -4.754 -8.299 -22.577 1.00 73.12 84 HIS A CA 1
ATOM 649 C C . HIS A 1 84 ? -3.998 -7.148 -23.251 1.00 73.12 84 HIS A C 1
ATOM 651 O O . HIS A 1 84 ? -4.074 -7.021 -24.471 1.00 73.12 84 HIS A O 1
ATOM 657 N N . ASP A 1 85 ? -3.251 -6.355 -22.482 1.00 62.91 85 ASP A N 1
ATOM 658 C CA . ASP A 1 85 ? -2.463 -5.242 -23.017 1.00 62.91 85 ASP A CA 1
ATOM 659 C C . ASP A 1 85 ? -1.311 -5.745 -23.908 1.00 62.91 85 ASP A C 1
ATOM 661 O O . ASP A 1 85 ? -0.975 -5.101 -24.897 1.00 62.91 85 ASP A O 1
ATOM 665 N N . HIS A 1 86 ? -0.749 -6.926 -23.623 1.00 57.31 86 HIS A N 1
ATOM 666 C CA . HIS A 1 86 ? 0.246 -7.562 -24.495 1.00 57.31 86 HIS A CA 1
ATOM 667 C C . HIS A 1 86 ? -0.350 -8.100 -25.808 1.00 57.31 86 HIS A C 1
ATOM 669 O O . HIS A 1 86 ? 0.291 -7.976 -26.847 1.00 57.31 86 HIS A O 1
ATOM 675 N N . ALA A 1 87 ? -1.577 -8.634 -25.793 1.00 57.88 87 ALA A N 1
ATOM 676 C CA . ALA A 1 87 ? -2.216 -9.190 -26.991 1.00 57.88 87 ALA A CA 1
ATOM 677 C C . ALA A 1 87 ? -2.574 -8.123 -28.048 1.00 57.88 87 ALA A C 1
ATOM 679 O O . ALA A 1 87 ? -2.472 -8.387 -29.238 1.00 57.88 87 ALA A O 1
ATOM 680 N N . GLN A 1 88 ? -2.939 -6.901 -27.639 1.00 52.16 88 GLN A N 1
ATOM 681 C CA . GLN A 1 88 ? -3.229 -5.806 -28.584 1.00 52.16 88 GLN A CA 1
ATOM 682 C C . GLN A 1 88 ? -1.981 -5.211 -29.256 1.00 52.16 88 GLN A C 1
ATOM 684 O O . GLN A 1 88 ? -2.111 -4.519 -30.264 1.00 52.16 88 GLN A O 1
ATOM 689 N N . ILE A 1 89 ? -0.786 -5.433 -28.699 1.00 53.44 89 ILE A N 1
ATOM 690 C CA . ILE A 1 89 ? 0.467 -4.923 -29.273 1.00 53.44 89 ILE A CA 1
ATOM 691 C C . ILE A 1 89 ? 0.918 -5.804 -30.447 1.00 53.44 89 ILE A C 1
ATOM 693 O O . ILE A 1 89 ? 1.353 -5.263 -31.460 1.00 53.44 89 ILE A O 1
ATOM 697 N N . GLU A 1 90 ? 0.743 -7.128 -30.362 1.00 50.84 90 GLU A N 1
ATOM 698 C CA . GLU A 1 90 ? 1.097 -8.057 -31.450 1.00 50.84 90 GLU A CA 1
ATOM 699 C C . GLU A 1 90 ? 0.240 -7.826 -32.713 1.00 50.84 90 GLU A C 1
ATOM 701 O O . GLU A 1 90 ? 0.778 -7.786 -33.820 1.00 50.84 90 GLU A O 1
ATOM 706 N N . ASP A 1 91 ? -1.059 -7.537 -32.555 1.00 52.69 91 ASP A N 1
ATOM 707 C CA . ASP A 1 91 ? -1.972 -7.264 -33.679 1.00 52.69 91 ASP A CA 1
ATOM 708 C C . ASP A 1 91 ? -1.588 -5.998 -34.487 1.00 52.69 91 ASP A C 1
ATOM 710 O O . ASP A 1 91 ? -1.888 -5.889 -35.678 1.00 52.69 91 ASP A O 1
ATOM 714 N N . LEU A 1 92 ? -0.900 -5.027 -33.868 1.00 52.88 92 LEU A N 1
ATOM 715 C CA . LEU A 1 92 ? -0.471 -3.783 -34.527 1.00 52.88 92 LEU A CA 1
ATOM 716 C C . LEU A 1 92 ? 0.866 -3.920 -35.272 1.00 52.88 92 LEU A C 1
ATOM 718 O O . LEU A 1 92 ? 1.116 -3.156 -36.214 1.00 52.88 92 LEU A O 1
ATOM 722 N N . ASP A 1 93 ? 1.716 -4.864 -34.866 1.00 52.84 93 ASP A N 1
ATOM 723 C CA . ASP A 1 93 ? 3.002 -5.128 -35.518 1.00 52.84 93 ASP A CA 1
ATOM 724 C C . ASP A 1 93 ? 2.825 -5.995 -36.782 1.00 52.84 93 ASP A C 1
ATOM 726 O O . ASP A 1 93 ? 3.488 -5.747 -37.798 1.00 52.84 93 ASP A O 1
ATOM 730 N N . ASP A 1 94 ? 1.841 -6.900 -36.805 1.00 52.88 94 ASP A N 1
ATOM 731 C CA . ASP A 1 94 ? 1.478 -7.662 -38.012 1.00 52.88 94 ASP A CA 1
ATOM 732 C C . ASP A 1 94 ? 0.878 -6.762 -39.119 1.00 52.88 94 ASP A C 1
ATOM 734 O O . ASP A 1 94 ? 1.216 -6.897 -40.301 1.00 52.88 94 ASP A O 1
ATOM 738 N N . GLU A 1 95 ? 0.079 -5.744 -38.766 1.00 51.88 95 GLU A N 1
ATOM 739 C CA . GLU A 1 95 ? -0.472 -4.773 -39.732 1.00 51.88 95 GLU A CA 1
ATOM 740 C C . GLU A 1 95 ? 0.561 -3.784 -40.311 1.00 51.88 95 GLU A C 1
ATOM 742 O O . GLU A 1 95 ? 0.314 -3.150 -41.347 1.00 51.88 95 GLU A O 1
ATOM 747 N N . ARG A 1 96 ? 1.706 -3.577 -39.649 1.00 52.22 96 ARG A N 1
ATOM 748 C CA . ARG A 1 96 ? 2.802 -2.743 -40.184 1.00 52.22 96 ARG A CA 1
ATOM 749 C C . ARG A 1 96 ? 3.700 -3.526 -41.128 1.00 52.22 96 ARG A C 1
ATOM 751 O O . ARG A 1 96 ? 4.168 -2.962 -42.115 1.00 52.22 96 ARG A O 1
ATOM 758 N N . THR A 1 97 ? 3.902 -4.810 -40.855 1.00 52.69 97 THR A N 1
ATOM 759 C CA . THR A 1 97 ? 4.726 -5.681 -41.699 1.00 52.69 97 THR A CA 1
ATOM 760 C C . THR A 1 97 ? 4.048 -5.952 -43.048 1.00 52.69 97 THR A C 1
ATOM 762 O O . THR A 1 97 ? 4.715 -5.958 -44.076 1.00 52.69 97 THR A O 1
ATOM 765 N N . ASN A 1 98 ? 2.712 -6.028 -43.081 1.00 54.38 98 ASN A N 1
ATOM 766 C CA . ASN A 1 98 ? 1.929 -6.297 -44.296 1.00 54.38 98 ASN A CA 1
ATOM 767 C C . ASN A 1 98 ? 1.657 -5.060 -45.192 1.00 54.38 98 ASN A C 1
ATOM 769 O O . ASN A 1 98 ? 0.979 -5.166 -46.210 1.00 54.38 98 ASN A O 1
ATOM 773 N N . ARG A 1 99 ? 2.136 -3.861 -44.821 1.00 53.62 99 ARG A N 1
ATOM 774 C CA . ARG A 1 99 ? 1.916 -2.611 -45.586 1.00 53.62 99 ARG A CA 1
ATOM 775 C C . ARG A 1 99 ? 3.115 -2.135 -46.409 1.00 53.62 99 ARG A C 1
ATOM 777 O O . ARG A 1 99 ? 2.970 -1.178 -47.164 1.00 53.62 99 ARG A O 1
ATOM 784 N N . ASN A 1 100 ? 4.276 -2.780 -46.289 1.00 51.69 100 ASN A N 1
ATOM 785 C CA . ASN A 1 100 ? 5.512 -2.322 -46.937 1.00 51.69 100 ASN A CA 1
ATOM 786 C C . ASN A 1 100 ? 5.833 -2.999 -48.282 1.00 51.69 100 ASN A C 1
ATOM 788 O O . ASN A 1 100 ? 6.821 -2.617 -48.909 1.00 51.69 100 ASN A O 1
ATOM 792 N N . ASP A 1 101 ? 5.006 -3.936 -48.756 1.00 54.91 101 ASP A N 1
ATOM 793 C CA . ASP A 1 101 ? 5.290 -4.698 -49.984 1.00 54.91 101 ASP A CA 1
ATOM 794 C C . ASP A 1 101 ? 4.575 -4.174 -51.247 1.00 54.91 101 ASP A C 1
ATOM 796 O O . ASP A 1 101 ? 4.833 -4.683 -52.336 1.00 54.91 101 ASP A O 1
ATOM 800 N N . ASP A 1 102 ? 3.743 -3.127 -51.145 1.00 56.72 102 ASP A N 1
ATOM 801 C CA . ASP A 1 102 ? 2.842 -2.705 -52.239 1.00 56.72 102 ASP A CA 1
ATOM 802 C C . ASP A 1 102 ? 3.031 -1.260 -52.756 1.00 56.72 102 ASP A C 1
ATOM 804 O O . ASP A 1 102 ? 2.173 -0.731 -53.468 1.00 56.72 102 ASP A O 1
ATOM 808 N N . GLU A 1 103 ? 4.165 -0.602 -52.477 1.00 55.94 103 GLU A N 1
ATOM 809 C CA . GLU A 1 103 ? 4.508 0.663 -53.153 1.00 55.94 103 GLU A CA 1
ATOM 810 C C . GLU A 1 103 ? 5.538 0.449 -54.279 1.00 55.94 103 GLU A C 1
ATOM 812 O O . GLU A 1 103 ? 6.718 0.187 -54.012 1.00 55.94 103 GLU A O 1
ATOM 817 N N . PRO A 1 104 ? 5.157 0.597 -55.567 1.00 53.22 104 PRO A N 1
ATOM 818 C CA . PRO A 1 104 ? 6.131 0.571 -56.644 1.00 53.22 104 PRO A CA 1
ATOM 819 C C . PRO A 1 104 ? 7.026 1.806 -56.527 1.00 53.22 104 PRO A C 1
ATOM 821 O O . PRO A 1 104 ? 6.559 2.943 -56.648 1.00 53.22 104 PRO A O 1
ATOM 824 N N . ARG A 1 105 ? 8.332 1.578 -56.327 1.00 58.47 105 ARG A N 1
ATOM 825 C CA . ARG A 1 105 ? 9.359 2.626 -56.389 1.00 58.47 105 ARG A CA 1
ATOM 826 C C . ARG A 1 105 ? 9.228 3.357 -57.724 1.00 58.47 105 ARG A C 1
ATOM 828 O O . ARG A 1 105 ? 9.567 2.810 -58.773 1.00 58.47 105 ARG A O 1
ATOM 835 N N . ARG A 1 106 ? 8.712 4.584 -57.686 1.00 48.53 106 ARG A N 1
ATOM 836 C CA . ARG A 1 106 ? 8.720 5.474 -58.846 1.00 48.53 106 ARG A CA 1
ATOM 837 C C . ARG A 1 106 ? 10.161 5.926 -59.083 1.00 48.53 106 ARG A C 1
ATOM 839 O O . ARG A 1 106 ? 10.793 6.452 -58.169 1.00 48.53 106 ARG A O 1
ATOM 846 N N . PHE A 1 107 ? 10.648 5.629 -60.285 1.00 53.41 107 PHE A N 1
ATOM 847 C CA . PHE A 1 107 ? 11.910 6.109 -60.845 1.00 53.41 107 PHE A CA 1
ATOM 848 C C . PHE A 1 107 ? 11.867 7.617 -61.095 1.00 53.41 107 PHE A C 1
ATOM 850 O O . PHE A 1 107 ? 10.768 8.119 -61.432 1.00 53.41 107 PHE A O 1
#

Radius of gyration: 22.64 Å; chains: 1; bounding box: 34×30×79 Å

Secondary structure (DSSP, 8-state):
--HHHHHHHHHHHHHHHHHHHHHHHHHH-TT--BTTB-HHHHHHHHHHHHHHHHHHHHHTTSSPPP-HHHHHHHHHHHHHHHHHHHHHHHHHHHHHHTTSS------

pLDDT: mean 86.32, std 17.44, range [48.53, 98.69]